Protein AF-A0A933YKQ2-F1 (afdb_monomer)

Sequence (75 aa):
MNKKVTKDDSSIARRLDAIIRLLIETNKDENVLSDATAARLLKSVGLTPTEIARILGKKSATSVAPYLYGKRNNK

Structure (mmCIF, N/CA/C/O backbone):
data_AF-A0A933YKQ2-F1
#
_entry.id   AF-A0A933YKQ2-F1
#
loop_
_atom_site.group_PDB
_atom_site.id
_atom_site.type_symbol
_atom_site.label_atom_id
_atom_site.label_alt_id
_atom_site.label_comp_id
_atom_site.label_asym_id
_atom_site.label_entity_id
_atom_site.label_seq_id
_atom_site.pdbx_PDB_ins_code
_atom_site.Cartn_x
_atom_site.Cartn_y
_atom_site.Cartn_z
_atom_site.occupancy
_atom_site.B_iso_or_equiv
_atom_site.auth_seq_id
_atom_site.auth_comp_id
_atom_site.auth_asym_id
_atom_site.auth_atom_id
_atom_site.pdbx_PDB_model_num
ATOM 1 N N . MET A 1 1 ? -5.080 -24.469 -25.467 1.00 41.06 1 MET A N 1
ATOM 2 C CA . MET A 1 1 ? -4.113 -23.370 -25.691 1.00 41.06 1 MET A CA 1
ATOM 3 C C . MET A 1 1 ? -3.892 -22.674 -24.351 1.00 41.06 1 MET A C 1
ATOM 5 O O . MET A 1 1 ? -4.724 -21.873 -23.948 1.00 41.06 1 MET A O 1
ATOM 9 N N . ASN A 1 2 ? -2.856 -23.055 -23.595 1.00 49.25 2 ASN A N 1
ATOM 10 C CA . ASN A 1 2 ? -2.599 -22.464 -22.277 1.00 49.25 2 ASN A CA 1
ATOM 11 C C . ASN A 1 2 ? -2.001 -21.071 -22.478 1.00 49.25 2 ASN A C 1
ATOM 13 O O . ASN A 1 2 ? -0.850 -20.950 -22.897 1.00 49.25 2 ASN A O 1
ATOM 17 N N . LYS A 1 3 ? -2.785 -20.018 -22.219 1.00 56.84 3 LYS A N 1
ATOM 18 C CA . LYS A 1 3 ? -2.261 -18.650 -22.161 1.00 56.84 3 LYS A CA 1
ATOM 19 C C . LYS A 1 3 ? -1.220 -18.606 -21.041 1.00 56.84 3 LYS A C 1
ATOM 21 O O . LYS A 1 3 ? -1.570 -18.726 -19.870 1.00 56.84 3 LYS A O 1
ATOM 26 N N . LYS A 1 4 ? 0.061 -18.464 -21.400 1.00 57.22 4 LYS A N 1
ATOM 27 C CA . LYS A 1 4 ? 1.101 -18.040 -20.457 1.00 57.22 4 LYS A CA 1
ATOM 28 C C . LYS A 1 4 ? 0.665 -16.676 -19.933 1.00 57.22 4 LYS A C 1
ATOM 30 O O . LYS A 1 4 ? 0.747 -15.702 -20.673 1.00 57.22 4 LYS A O 1
ATOM 35 N N . VAL A 1 5 ? 0.163 -16.629 -18.701 1.00 56.38 5 VAL A N 1
ATOM 36 C CA . VAL A 1 5 ? -0.061 -15.372 -17.982 1.00 56.38 5 VAL A CA 1
ATOM 37 C C . VAL A 1 5 ? 1.282 -14.657 -17.966 1.00 56.38 5 VAL A C 1
ATOM 39 O O . VAL A 1 5 ? 2.266 -15.175 -17.430 1.00 56.38 5 VAL A O 1
ATOM 42 N N . THR A 1 6 ? 1.357 -13.533 -18.666 1.00 55.16 6 THR A N 1
ATOM 43 C CA . THR A 1 6 ? 2.600 -12.780 -18.765 1.00 55.16 6 THR A CA 1
ATOM 44 C C . THR A 1 6 ? 2.856 -12.072 -17.435 1.00 55.16 6 THR A C 1
ATOM 46 O O . THR A 1 6 ? 1.942 -11.828 -16.644 1.00 55.16 6 THR A O 1
ATOM 49 N N . LYS A 1 7 ? 4.120 -11.740 -17.151 1.00 56.91 7 LYS A N 1
ATOM 50 C CA . LYS A 1 7 ? 4.500 -10.996 -15.937 1.00 56.91 7 LYS A CA 1
ATOM 51 C C . LYS A 1 7 ? 3.713 -9.675 -15.817 1.00 56.91 7 LYS A C 1
ATOM 53 O O . LYS A 1 7 ? 3.420 -9.238 -14.705 1.00 56.91 7 LYS A O 1
ATOM 58 N N . ASP A 1 8 ? 3.304 -9.103 -16.946 1.00 56.31 8 ASP A N 1
ATOM 59 C CA . ASP A 1 8 ? 2.531 -7.863 -17.034 1.00 56.31 8 ASP A CA 1
ATOM 60 C C . ASP A 1 8 ? 1.057 -8.034 -16.635 1.00 56.31 8 ASP A C 1
ATOM 62 O O . ASP A 1 8 ? 0.532 -7.208 -15.884 1.00 56.31 8 ASP A O 1
ATOM 66 N N . ASP A 1 9 ? 0.418 -9.148 -17.003 1.00 57.22 9 ASP A N 1
ATOM 67 C CA . ASP A 1 9 ? -0.952 -9.468 -16.568 1.00 57.22 9 ASP A CA 1
ATOM 68 C C . ASP A 1 9 ? -1.037 -9.616 -15.038 1.00 57.22 9 ASP A C 1
ATOM 70 O O . ASP A 1 9 ? -2.012 -9.215 -14.399 1.00 57.22 9 ASP A O 1
ATOM 74 N N . SER A 1 10 ? 0.029 -10.131 -14.418 1.00 63.88 10 SER A N 1
ATOM 75 C CA . SER A 1 10 ? 0.119 -10.219 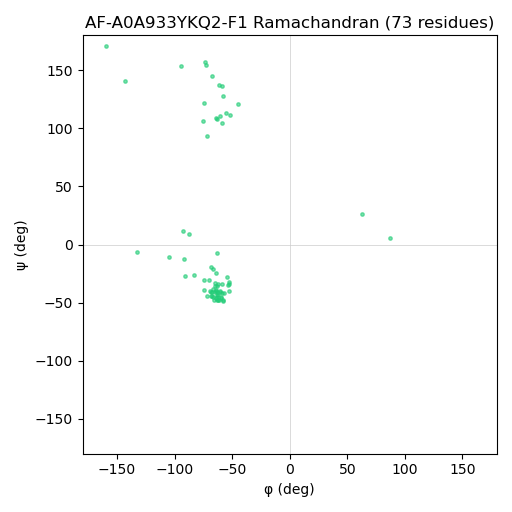-12.956 1.00 63.88 10 SER A CA 1
ATOM 76 C C . SER A 1 10 ? 0.274 -8.846 -12.285 1.00 63.88 10 SER A C 1
ATOM 78 O O . SER A 1 10 ? -0.212 -8.636 -11.175 1.00 63.88 10 SER A O 1
ATOM 80 N N . SER A 1 11 ? 0.905 -7.885 -12.970 1.00 74.19 11 SER A N 1
ATOM 81 C CA . SER A 1 11 ? 1.139 -6.526 -12.468 1.00 74.19 11 SER A CA 1
ATOM 82 C C . SER A 1 11 ? -0.152 -5.707 -12.428 1.00 74.19 11 SER A C 1
ATOM 84 O O . SER A 1 11 ? -0.427 -5.050 -11.419 1.00 74.19 11 SER A O 1
ATOM 86 N N . ILE A 1 12 ? -0.975 -5.772 -13.484 1.00 80.50 12 ILE A N 1
ATOM 87 C CA . ILE A 1 12 ? -2.247 -5.036 -13.528 1.00 80.50 12 ILE A CA 1
ATOM 88 C C . ILE A 1 12 ? -3.236 -5.582 -12.495 1.00 80.50 12 ILE A C 1
ATOM 90 O O . ILE A 1 12 ? -3.803 -4.805 -11.730 1.00 80.50 12 ILE A O 1
ATOM 94 N N . ALA A 1 13 ? -3.363 -6.910 -12.391 1.00 77.94 13 ALA A N 1
ATOM 95 C CA . ALA A 1 13 ? -4.229 -7.553 -11.407 1.00 77.94 13 ALA A CA 1
ATOM 96 C C . ALA A 1 13 ? -3.841 -7.157 -9.974 1.00 77.94 13 ALA A C 1
ATOM 98 O O . ALA A 1 13 ? -4.699 -6.821 -9.162 1.00 77.94 13 ALA A O 1
ATOM 99 N N . ARG A 1 14 ? -2.536 -7.097 -9.684 1.00 79.00 14 ARG A N 1
ATOM 100 C CA . ARG A 1 14 ? -2.016 -6.703 -8.370 1.00 79.00 14 ARG A CA 1
ATOM 101 C C . ARG A 1 14 ? -2.291 -5.240 -8.025 1.00 79.00 14 ARG A C 1
ATOM 103 O O . ARG A 1 14 ? -2.582 -4.920 -6.875 1.00 79.00 14 ARG A O 1
ATOM 110 N N . ARG A 1 15 ? -2.204 -4.341 -9.010 1.00 78.31 15 ARG A N 1
ATOM 111 C CA . ARG A 1 15 ? -2.546 -2.920 -8.830 1.00 78.31 15 ARG A CA 1
ATOM 112 C C . ARG A 1 15 ? -4.049 -2.725 -8.635 1.00 78.31 15 ARG A C 1
ATOM 114 O O . ARG A 1 15 ? -4.436 -1.935 -7.780 1.00 78.31 15 ARG A O 1
ATOM 121 N N . LEU A 1 16 ? -4.873 -3.462 -9.380 1.00 80.62 16 LEU A N 1
ATOM 122 C CA . LEU A 1 16 ? -6.328 -3.443 -9.229 1.00 80.62 16 LEU A CA 1
ATOM 123 C C . LEU A 1 16 ? -6.758 -3.959 -7.850 1.00 80.62 16 LEU A C 1
ATOM 125 O O . LEU A 1 16 ? -7.561 -3.300 -7.199 1.00 80.62 16 LEU A O 1
ATOM 129 N N . ASP A 1 17 ? -6.166 -5.052 -7.355 1.00 79.38 17 ASP A N 1
ATOM 130 C CA . ASP A 1 17 ? -6.438 -5.554 -5.998 1.00 79.38 17 ASP A CA 1
ATOM 131 C C . ASP A 1 17 ? -6.066 -4.517 -4.920 1.00 79.38 17 ASP A C 1
ATOM 133 O O . ASP A 1 17 ? -6.831 -4.279 -3.986 1.00 79.38 17 ASP A O 1
ATOM 137 N N . ALA A 1 18 ? -4.934 -3.820 -5.085 1.00 80.38 18 ALA A N 1
ATOM 138 C CA . ALA A 1 18 ? -4.551 -2.703 -4.215 1.00 80.38 18 ALA A CA 1
ATOM 139 C C . ALA A 1 18 ? -5.607 -1.585 -4.191 1.00 80.38 18 ALA A C 1
ATOM 141 O O . ALA A 1 18 ? -5.979 -1.122 -3.114 1.00 80.38 18 ALA A O 1
ATOM 142 N N . ILE A 1 19 ? -6.087 -1.157 -5.362 1.00 83.19 19 ILE A N 1
ATOM 143 C CA . ILE A 1 19 ? -7.094 -0.092 -5.482 1.00 83.19 19 ILE A CA 1
ATOM 144 C C . ILE A 1 19 ? -8.411 -0.523 -4.831 1.00 83.19 19 ILE A C 1
ATOM 146 O O . ILE A 1 19 ? -8.976 0.239 -4.052 1.00 83.19 19 ILE A O 1
ATOM 150 N N . ILE A 1 20 ? -8.872 -1.748 -5.093 1.00 78.44 20 ILE A N 1
ATOM 151 C CA . ILE A 1 20 ? -10.114 -2.282 -4.518 1.00 78.44 20 ILE A CA 1
ATOM 152 C C . ILE A 1 20 ? -10.033 -2.299 -2.988 1.00 78.44 20 ILE A C 1
ATOM 154 O O . ILE A 1 20 ? -10.956 -1.836 -2.321 1.00 78.44 20 ILE A O 1
ATOM 158 N N . ARG A 1 21 ? -8.914 -2.760 -2.413 1.00 76.69 21 ARG A N 1
ATOM 159 C CA . ARG A 1 21 ? -8.721 -2.769 -0.953 1.00 76.69 21 ARG A CA 1
ATOM 160 C C . ARG A 1 21 ? -8.704 -1.368 -0.351 1.00 76.69 21 ARG A C 1
ATOM 162 O O . ARG A 1 21 ? -9.281 -1.178 0.714 1.00 76.69 21 ARG A O 1
ATOM 169 N N . LEU A 1 22 ? -8.069 -0.404 -1.019 1.00 79.12 22 LEU A N 1
ATOM 170 C CA . LEU A 1 22 ? -8.079 0.992 -0.578 1.00 79.12 22 LEU A CA 1
ATOM 171 C C . LEU A 1 22 ? -9.499 1.567 -0.595 1.00 79.12 22 LEU A C 1
ATOM 173 O O . LEU A 1 22 ? -9.919 2.137 0.405 1.00 79.12 22 LEU A O 1
ATOM 177 N N . LEU A 1 23 ? -10.245 1.362 -1.686 1.00 78.12 23 LEU A N 1
ATOM 178 C CA . LEU A 1 23 ? -11.619 1.850 -1.828 1.00 78.12 23 LEU A CA 1
ATOM 179 C C . LEU A 1 23 ? -12.562 1.235 -0.790 1.00 78.12 23 LEU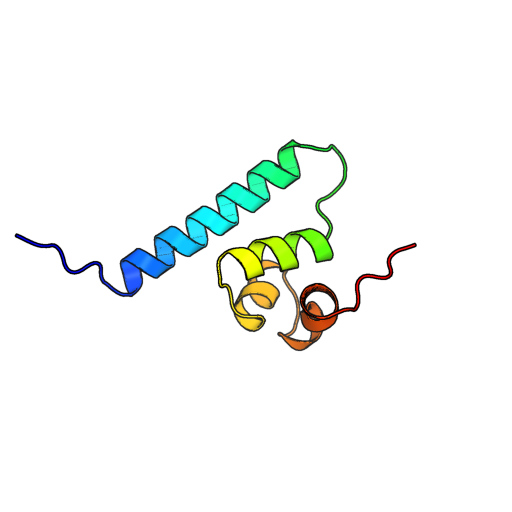 A C 1
ATOM 181 O O . LEU A 1 23 ? -13.369 1.951 -0.201 1.00 78.12 23 LEU A O 1
ATOM 185 N N . ILE A 1 24 ? -12.456 -0.074 -0.540 1.00 74.00 24 ILE A N 1
ATOM 186 C CA . ILE A 1 24 ? -13.236 -0.757 0.499 1.00 74.00 24 ILE A CA 1
ATOM 187 C C . ILE A 1 24 ? -12.947 -0.140 1.869 1.00 74.00 24 ILE A C 1
ATOM 189 O O . ILE A 1 24 ? -13.879 0.127 2.619 1.00 74.00 24 ILE A O 1
ATOM 193 N N . GLU A 1 25 ? -11.677 0.097 2.197 1.00 72.06 25 GLU A N 1
ATOM 194 C CA . GLU A 1 25 ? -11.296 0.652 3.495 1.00 72.06 25 GLU A CA 1
ATOM 195 C C . GLU A 1 25 ? -11.778 2.101 3.663 1.00 72.06 25 GLU A C 1
ATOM 197 O O . GLU A 1 25 ? -12.318 2.439 4.708 1.00 72.06 25 GLU A O 1
ATOM 202 N N . THR A 1 26 ? -11.690 2.933 2.618 1.00 73.69 26 THR A N 1
ATOM 203 C CA . THR A 1 26 ? -12.208 4.316 2.648 1.00 73.69 26 THR A CA 1
ATOM 204 C C . THR A 1 26 ? -13.733 4.413 2.714 1.00 73.69 26 THR A C 1
ATOM 206 O O . THR A 1 26 ? -14.246 5.469 3.053 1.00 73.69 26 THR A O 1
ATOM 209 N N . ASN A 1 27 ? -14.465 3.350 2.357 1.00 71.31 27 ASN A N 1
ATOM 210 C CA . ASN A 1 27 ? -15.933 3.323 2.417 1.00 71.31 27 ASN A CA 1
ATOM 211 C C . ASN A 1 27 ? -16.480 2.776 3.747 1.00 71.31 27 ASN A C 1
ATOM 213 O O . ASN A 1 27 ? -17.681 2.863 3.983 1.00 71.31 27 ASN A O 1
ATOM 217 N N . LYS A 1 28 ? -15.639 2.166 4.592 1.00 69.62 28 LYS A N 1
ATOM 218 C CA . LYS A 1 28 ? -16.077 1.523 5.844 1.00 69.62 28 LYS A CA 1
ATOM 219 C C . LYS A 1 28 ? -16.235 2.483 7.016 1.00 69.62 28 LYS A C 1
ATOM 221 O O . LYS A 1 28 ? -17.015 2.185 7.912 1.00 69.62 28 LYS A O 1
ATOM 226 N N . ASP A 1 29 ? -15.517 3.598 7.010 1.00 60.34 29 ASP A N 1
ATOM 227 C CA . ASP A 1 29 ? -15.530 4.587 8.081 1.00 60.34 29 ASP A CA 1
ATOM 228 C C . ASP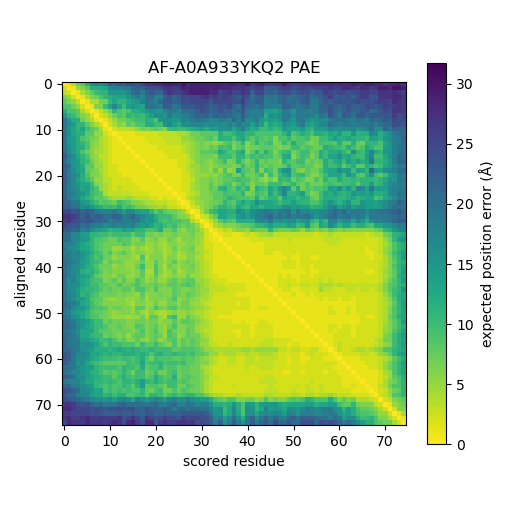 A 1 29 ? -15.428 5.995 7.479 1.00 60.34 29 ASP A C 1
ATOM 230 O O . ASP A 1 29 ? -14.629 6.227 6.575 1.00 60.34 29 ASP A O 1
ATOM 234 N N . GLU A 1 30 ? -16.159 6.968 8.035 1.00 62.53 30 GLU A N 1
ATOM 235 C CA . GLU A 1 30 ? -15.917 8.402 7.772 1.00 62.53 30 GLU A CA 1
ATOM 236 C C . GLU A 1 30 ? -14.525 8.858 8.266 1.00 62.53 30 GLU A C 1
ATOM 238 O O . GLU A 1 30 ? -14.087 9.979 8.000 1.00 62.53 30 GLU A O 1
ATOM 243 N N . ASN A 1 31 ? -13.796 7.988 8.975 1.00 59.91 31 ASN A N 1
ATOM 244 C CA . ASN A 1 31 ? -12.415 8.225 9.361 1.00 59.91 31 ASN A CA 1
ATOM 245 C C . ASN A 1 31 ? -11.470 8.066 8.168 1.00 59.91 31 ASN A C 1
ATOM 247 O O . ASN A 1 31 ? -11.334 7.003 7.566 1.00 59.91 31 ASN A O 1
ATOM 251 N N . VAL A 1 32 ? -10.747 9.150 7.894 1.00 68.12 32 VAL A N 1
ATOM 252 C CA . VAL A 1 32 ? -9.668 9.237 6.910 1.00 68.12 32 VAL A CA 1
ATOM 253 C C . VAL A 1 32 ? -8.737 8.025 7.023 1.00 68.12 32 VAL A C 1
ATOM 255 O O . VAL A 1 32 ? -8.122 7.788 8.066 1.00 68.12 32 VAL A O 1
ATOM 258 N N . LEU A 1 33 ? -8.606 7.270 5.927 1.00 77.81 33 LEU A N 1
ATOM 259 C CA . LEU A 1 33 ? -7.666 6.159 5.806 1.00 77.81 33 LEU A CA 1
ATOM 260 C C . LEU A 1 33 ? -6.256 6.616 6.206 1.00 77.81 33 LEU A C 1
ATOM 262 O O . LEU A 1 33 ? -5.623 7.399 5.498 1.00 77.81 33 LEU A O 1
ATOM 266 N N . SER A 1 34 ? -5.744 6.110 7.331 1.00 85.50 34 SER A N 1
ATOM 267 C CA . SER A 1 34 ? -4.402 6.484 7.782 1.00 85.50 34 SER A CA 1
ATOM 268 C C . SER A 1 34 ? -3.322 5.949 6.836 1.00 85.50 34 SER A C 1
ATOM 270 O O . SER A 1 34 ? -3.408 4.815 6.350 1.00 85.50 34 SER A O 1
ATOM 272 N N . ASP A 1 35 ? -2.240 6.713 6.662 1.00 85.88 35 ASP A N 1
ATOM 273 C CA . ASP A 1 35 ? -1.055 6.291 5.899 1.00 85.88 35 ASP A CA 1
ATOM 274 C C . ASP A 1 35 ? -0.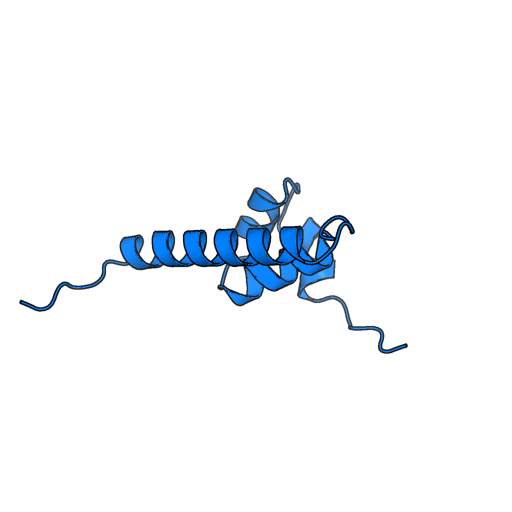509 4.932 6.370 1.00 85.88 35 ASP A C 1
ATOM 276 O O . ASP A 1 35 ? -0.007 4.137 5.572 1.00 85.88 35 ASP A O 1
ATOM 280 N N . ALA A 1 36 ? -0.638 4.633 7.668 1.00 88.69 36 ALA A N 1
ATOM 281 C CA . ALA A 1 36 ? -0.201 3.369 8.243 1.00 88.69 36 ALA A CA 1
ATOM 282 C C . ALA A 1 36 ? -1.057 2.184 7.772 1.00 88.69 36 ALA A C 1
ATOM 284 O O . ALA A 1 36 ? -0.519 1.130 7.417 1.00 88.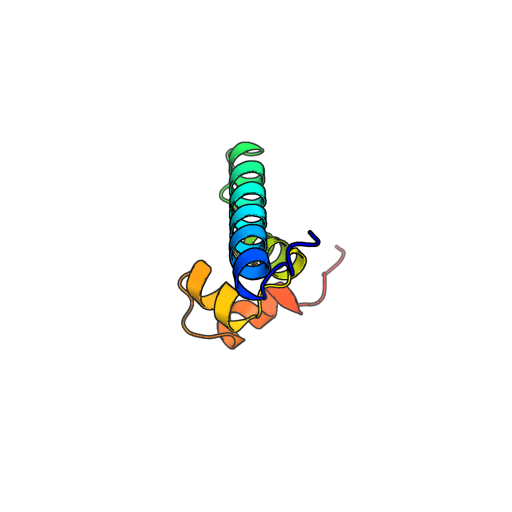69 36 ALA A O 1
ATOM 285 N N . THR A 1 37 ? -2.381 2.354 7.754 1.00 86.50 37 THR A N 1
ATOM 286 C CA . THR A 1 37 ? -3.324 1.348 7.251 1.00 86.50 37 THR A CA 1
ATOM 287 C C . THR A 1 37 ? -3.136 1.150 5.749 1.00 86.50 37 THR A C 1
ATOM 289 O O . THR A 1 37 ? -2.949 0.016 5.302 1.00 86.50 37 THR A O 1
ATOM 292 N N . ALA A 1 38 ? -3.065 2.244 4.984 1.00 86.50 38 ALA A N 1
ATOM 293 C CA . ALA A 1 38 ? -2.846 2.210 3.541 1.00 86.50 38 ALA A CA 1
ATOM 294 C C . ALA A 1 38 ? -1.540 1.484 3.176 1.00 86.50 38 ALA A C 1
ATOM 296 O O . ALA A 1 38 ? -1.540 0.562 2.360 1.00 86.50 38 ALA A O 1
ATOM 297 N N . ALA A 1 39 ? -0.424 1.820 3.833 1.00 90.12 39 ALA A N 1
ATOM 298 C CA . ALA A 1 39 ? 0.868 1.187 3.572 1.00 90.12 39 ALA A CA 1
ATOM 299 C C . ALA A 1 39 ? 0.849 -0.330 3.843 1.00 90.12 39 ALA A C 1
ATOM 301 O O . ALA A 1 39 ? 1.418 -1.107 3.072 1.00 90.12 39 ALA A O 1
ATOM 302 N N . ARG A 1 40 ? 0.173 -0.778 4.911 1.00 87.88 40 ARG A N 1
ATOM 303 C CA . ARG A 1 40 ? 0.044 -2.208 5.245 1.00 87.88 40 ARG A CA 1
ATOM 304 C C . ARG A 1 40 ? -0.824 -2.962 4.240 1.00 87.88 40 ARG A C 1
ATOM 306 O O . ARG A 1 40 ? -0.445 -4.063 3.841 1.00 87.88 40 ARG A O 1
ATOM 313 N N . LEU A 1 41 ? -1.933 -2.369 3.797 1.00 86.38 41 LEU A N 1
ATOM 314 C CA . LEU A 1 41 ? -2.790 -2.948 2.759 1.00 86.38 41 LEU A CA 1
ATOM 315 C C . LEU A 1 41 ? -2.025 -3.111 1.444 1.00 86.38 41 LEU A C 1
ATOM 317 O O . LEU A 1 41 ? -2.009 -4.202 0.874 1.00 86.38 41 LEU A O 1
ATOM 321 N N . LEU A 1 42 ? -1.306 -2.076 1.013 1.00 87.06 42 LEU A N 1
ATOM 322 C CA . LEU A 1 42 ? -0.505 -2.126 -0.209 1.00 87.0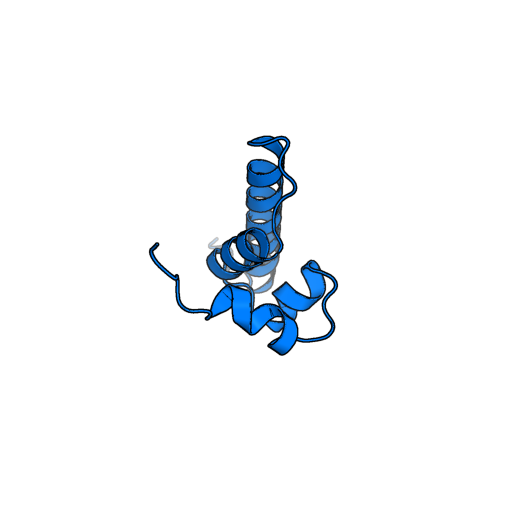6 42 LEU A CA 1
ATOM 323 C C . LEU A 1 42 ? 0.622 -3.172 -0.115 1.00 87.06 42 LEU A C 1
ATOM 325 O O . LEU A 1 42 ? 0.840 -3.941 -1.051 1.00 87.06 42 LEU A O 1
ATOM 329 N N . LYS A 1 43 ? 1.296 -3.286 1.036 1.00 89.00 43 LYS A N 1
ATOM 330 C CA . LYS A 1 43 ? 2.290 -4.350 1.264 1.00 89.00 43 LYS A CA 1
ATOM 331 C C . LYS A 1 43 ? 1.668 -5.748 1.219 1.00 89.00 43 LYS A C 1
ATOM 333 O O . LYS A 1 43 ? 2.304 -6.666 0.709 1.00 89.00 43 LYS A O 1
ATOM 338 N N . SER A 1 44 ? 0.435 -5.918 1.707 1.00 84.00 44 SER A N 1
ATOM 339 C CA . SER A 1 44 ? -0.261 -7.217 1.697 1.00 84.00 44 SER A CA 1
ATOM 340 C C . SER A 1 44 ? -0.542 -7.749 0.289 1.00 84.00 44 SER A C 1
ATOM 342 O O . SER A 1 44 ? -0.604 -8.960 0.104 1.00 84.00 44 SER A O 1
ATOM 344 N N . VAL A 1 45 ? -0.628 -6.864 -0.710 1.00 83.06 45 VAL A N 1
ATOM 345 C CA . VAL A 1 45 ? -0.751 -7.248 -2.125 1.00 83.06 45 VAL A CA 1
ATOM 346 C C . VAL A 1 45 ? 0.607 -7.346 -2.829 1.00 83.06 45 VAL A C 1
ATOM 348 O O . VAL A 1 45 ? 0.685 -7.443 -4.047 1.00 83.06 45 VAL A O 1
ATOM 351 N N . GLY A 1 46 ? 1.708 -7.318 -2.076 1.00 84.12 46 GLY A N 1
ATOM 352 C CA . GLY A 1 46 ? 3.063 -7.547 -2.574 1.00 84.12 46 GLY A CA 1
ATOM 353 C C . GLY A 1 46 ? 3.788 -6.313 -3.112 1.00 84.12 46 GLY A C 1
ATOM 354 O O . GLY A 1 46 ? 4.889 -6.466 -3.648 1.00 84.12 46 GLY A O 1
ATOM 355 N N . LEU A 1 47 ? 3.215 -5.107 -2.994 1.00 86.31 47 LEU A N 1
ATOM 356 C CA . LEU A 1 47 ? 3.888 -3.869 -3.406 1.00 86.31 47 LEU A CA 1
ATOM 357 C C . LEU A 1 47 ? 5.177 -3.648 -2.613 1.00 86.31 47 LEU A C 1
ATOM 359 O O . LEU A 1 47 ? 5.242 -3.841 -1.397 1.00 86.31 47 LEU A O 1
ATOM 363 N N . THR A 1 48 ? 6.218 -3.231 -3.326 1.00 91.50 48 THR A N 1
ATOM 364 C CA . THR A 1 48 ? 7.505 -2.883 -2.729 1.00 91.50 48 THR A CA 1
ATOM 365 C C . THR A 1 48 ? 7.401 -1.552 -1.978 1.00 91.50 48 THR A C 1
ATOM 367 O O . THR A 1 48 ? 6.595 -0.695 -2.349 1.00 91.50 48 THR A O 1
ATOM 370 N N . PRO A 1 49 ? 8.248 -1.301 -0.963 1.00 93.25 49 PRO A N 1
ATOM 371 C CA . PRO A 1 49 ? 8.262 -0.021 -0.252 1.00 93.25 49 PRO A CA 1
ATOM 372 C C . PRO A 1 49 ? 8.395 1.207 -1.168 1.00 93.25 49 PRO A C 1
ATOM 374 O O . PRO A 1 49 ? 7.794 2.243 -0.897 1.00 93.25 49 PRO A O 1
ATOM 377 N N . THR A 1 50 ? 9.135 1.091 -2.274 1.00 94.12 50 THR A N 1
ATOM 378 C CA . THR A 1 50 ? 9.277 2.157 -3.278 1.00 94.12 50 THR A CA 1
ATOM 379 C C . THR A 1 50 ? 7.969 2.428 -4.022 1.00 94.12 50 THR A C 1
ATOM 381 O O . THR A 1 50 ? 7.599 3.584 -4.214 1.00 94.12 50 THR A O 1
ATOM 384 N N . GLU A 1 51 ? 7.251 1.379 -4.432 1.00 88.94 51 GLU A N 1
ATOM 385 C CA . GLU A 1 51 ? 5.941 1.523 -5.079 1.00 88.94 51 GLU A CA 1
ATOM 386 C C . GLU A 1 51 ? 4.909 2.114 -4.115 1.00 88.94 51 GLU A C 1
ATOM 388 O O . GLU A 1 51 ? 4.157 3.007 -4.494 1.00 88.94 51 GLU A O 1
ATOM 393 N N . ILE A 1 52 ? 4.924 1.674 -2.855 1.00 90.25 52 ILE A N 1
ATOM 394 C CA . ILE A 1 52 ? 4.049 2.193 -1.797 1.00 90.25 52 ILE A CA 1
ATOM 395 C C . ILE A 1 52 ? 4.318 3.681 -1.555 1.00 90.25 52 ILE A C 1
ATOM 397 O O . ILE A 1 52 ? 3.379 4.469 -1.532 1.00 90.25 52 ILE A O 1
ATOM 401 N N . ALA A 1 53 ? 5.585 4.090 -1.426 1.00 91.00 53 ALA A N 1
ATOM 402 C CA . ALA A 1 53 ? 5.944 5.497 -1.256 1.00 91.00 53 ALA A CA 1
ATOM 403 C C . ALA A 1 53 ? 5.427 6.363 -2.412 1.00 91.00 53 ALA A C 1
ATOM 405 O O . ALA A 1 53 ? 4.876 7.431 -2.168 1.00 91.00 53 ALA A O 1
ATOM 406 N N . ARG A 1 54 ? 5.531 5.874 -3.654 1.00 89.06 54 ARG A N 1
ATOM 407 C CA . ARG A 1 54 ? 4.998 6.570 -4.831 1.00 89.06 54 ARG A CA 1
ATOM 408 C C . ARG A 1 54 ? 3.475 6.723 -4.770 1.00 89.06 54 ARG A C 1
ATOM 410 O O . ARG A 1 54 ? 2.981 7.809 -5.042 1.00 89.06 54 ARG A O 1
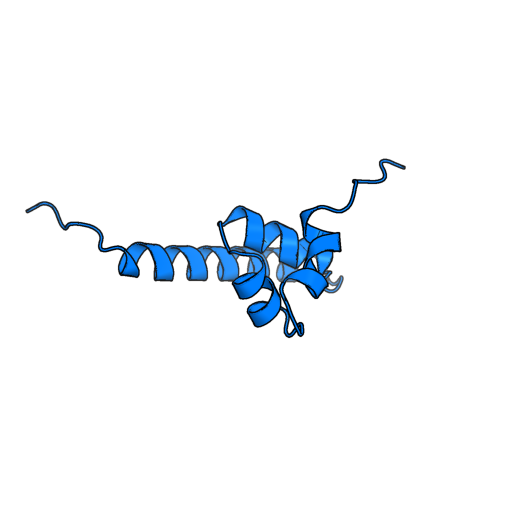ATOM 417 N N . ILE A 1 55 ? 2.748 5.663 -4.405 1.00 85.44 55 ILE A N 1
ATOM 418 C CA . ILE A 1 55 ? 1.277 5.684 -4.288 1.00 85.44 55 ILE A CA 1
ATOM 419 C C . ILE A 1 55 ? 0.824 6.650 -3.182 1.00 85.44 55 ILE A C 1
ATOM 421 O O . ILE A 1 55 ? -0.146 7.373 -3.366 1.00 85.44 55 ILE A O 1
ATOM 425 N N . LEU A 1 56 ? 1.549 6.701 -2.060 1.00 86.62 56 LEU A N 1
ATOM 426 C CA . LEU A 1 56 ? 1.236 7.563 -0.912 1.00 86.62 56 LEU A CA 1
ATOM 427 C C . LEU A 1 56 ? 1.842 8.979 -1.005 1.00 86.62 56 LEU A C 1
ATOM 429 O O . LEU A 1 56 ? 1.849 9.707 -0.013 1.00 86.62 56 LEU A O 1
ATOM 433 N N . GLY A 1 57 ? 2.421 9.364 -2.148 1.00 88.25 57 GLY A N 1
ATOM 434 C CA . GLY A 1 57 ? 3.025 10.691 -2.335 1.00 88.25 57 GLY A CA 1
ATOM 435 C C . GLY A 1 57 ? 4.226 10.987 -1.421 1.00 88.25 57 GLY A C 1
ATOM 436 O O . GLY A 1 57 ? 4.492 12.143 -1.098 1.00 88.25 57 GLY A O 1
ATOM 437 N N . LYS A 1 58 ? 4.955 9.962 -0.964 1.00 90.56 58 LYS A N 1
ATOM 438 C CA . LYS A 1 58 ? 6.128 10.096 -0.085 1.00 90.56 58 LYS A CA 1
ATOM 439 C C .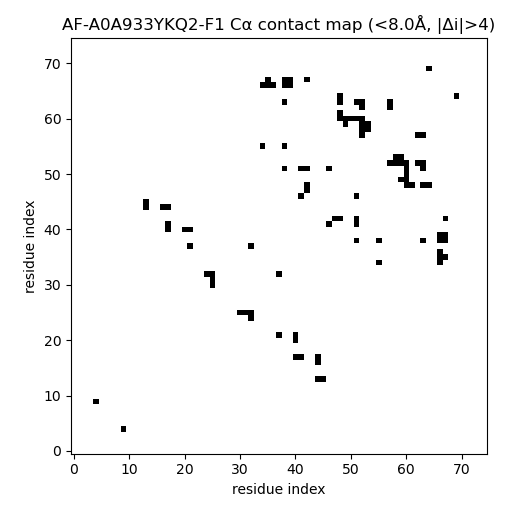 LYS A 1 58 ? 7.435 10.133 -0.882 1.00 90.56 58 LYS A C 1
ATOM 441 O O . LYS A 1 58 ? 7.555 9.546 -1.954 1.00 90.56 58 LYS A O 1
ATOM 446 N N . LYS A 1 59 ? 8.455 10.776 -0.302 1.00 89.94 59 LYS A N 1
ATOM 447 C CA . LYS A 1 59 ? 9.757 11.025 -0.949 1.00 89.94 59 LYS A CA 1
ATOM 448 C C . LYS A 1 59 ? 10.552 9.748 -1.251 1.00 89.94 59 LYS A C 1
ATOM 450 O O . LYS A 1 59 ? 11.262 9.703 -2.251 1.00 89.94 59 LYS A O 1
ATOM 455 N N . SER A 1 60 ? 10.483 8.730 -0.390 1.00 94.00 60 SER A N 1
ATOM 456 C CA . SER A 1 60 ? 11.238 7.485 -0.580 1.00 94.00 60 SER A CA 1
ATOM 457 C C . SER A 1 60 ? 10.659 6.300 0.198 1.00 94.00 60 SER A C 1
ATOM 459 O O . SER A 1 60 ? 9.805 6.459 1.071 1.00 94.00 60 SER A O 1
ATOM 461 N N . ALA A 1 61 ? 11.182 5.100 -0.082 1.00 92.62 61 ALA A N 1
ATOM 462 C CA . ALA A 1 61 ? 10.888 3.876 0.665 1.00 92.62 61 ALA A CA 1
ATOM 463 C C . ALA A 1 61 ? 11.126 4.024 2.183 1.00 92.62 61 ALA A C 1
ATOM 465 O O . ALA A 1 61 ? 10.380 3.469 2.990 1.00 92.62 61 ALA A O 1
ATOM 466 N N . THR A 1 62 ? 12.130 4.806 2.586 1.00 94.56 62 THR A N 1
ATOM 467 C CA . THR A 1 62 ? 12.441 5.065 3.999 1.00 94.56 62 THR A CA 1
ATOM 468 C C . THR A 1 62 ? 11.314 5.824 4.696 1.00 94.56 62 THR A C 1
ATOM 470 O O . THR A 1 62 ? 11.032 5.563 5.861 1.00 94.56 62 THR A O 1
ATOM 473 N N . SER A 1 63 ? 10.612 6.708 3.979 1.00 91.12 63 SER A N 1
ATOM 474 C CA . SER A 1 63 ? 9.485 7.478 4.519 1.00 91.12 63 SER A CA 1
ATOM 475 C C . SER A 1 63 ? 8.271 6.616 4.876 1.00 91.12 63 SER A C 1
ATOM 477 O O . SER A 1 63 ? 7.444 7.049 5.670 1.00 91.12 63 SER A O 1
ATOM 479 N N . VAL A 1 64 ? 8.152 5.410 4.307 1.00 92.31 64 VAL A N 1
ATOM 480 C CA . VAL A 1 64 ? 7.057 4.472 4.613 1.00 92.31 64 VAL A CA 1
ATOM 481 C C . VAL A 1 64 ? 7.495 3.303 5.496 1.00 92.31 64 VAL A C 1
ATOM 483 O O . VAL A 1 64 ? 6.650 2.582 6.022 1.00 92.31 64 VAL A O 1
ATOM 486 N N . ALA A 1 65 ? 8.801 3.120 5.714 1.00 91.94 65 ALA A N 1
ATOM 487 C CA . ALA A 1 65 ? 9.345 2.037 6.531 1.00 91.94 65 ALA A CA 1
ATOM 488 C C . ALA A 1 65 ? 8.728 1.941 7.947 1.00 91.94 65 ALA A C 1
ATOM 490 O O . ALA A 1 65 ? 8.411 0.818 8.355 1.00 91.94 65 ALA A O 1
ATOM 491 N N . PRO A 1 66 ? 8.456 3.048 8.675 1.00 92.06 66 PRO A N 1
ATOM 492 C CA . PRO A 1 66 ? 7.813 2.975 9.990 1.00 92.06 66 PRO A CA 1
ATOM 493 C C . PRO A 1 66 ? 6.431 2.308 9.963 1.00 92.06 66 PRO A C 1
ATOM 495 O O . PRO A 1 66 ? 6.075 1.580 10.885 1.00 92.06 66 PRO A O 1
ATOM 498 N N . TYR A 1 67 ? 5.663 2.483 8.887 1.00 89.50 67 TYR A N 1
ATOM 499 C CA . TYR A 1 67 ? 4.337 1.875 8.745 1.00 89.50 67 TYR A CA 1
ATOM 500 C C . TYR A 1 67 ? 4.401 0.371 8.449 1.00 89.50 67 TYR A C 1
ATOM 502 O O . TYR A 1 67 ? 3.508 -0.390 8.838 1.00 89.50 67 TYR A O 1
ATOM 510 N N . LEU A 1 68 ? 5.467 -0.049 7.759 1.00 89.00 68 LEU A N 1
ATOM 511 C CA . LEU A 1 68 ? 5.658 -1.407 7.248 1.00 89.00 68 LEU A CA 1
ATOM 512 C C . LEU A 1 68 ? 6.400 -2.336 8.212 1.00 89.00 68 LEU A C 1
ATOM 514 O O . LEU A 1 68 ? 6.240 -3.556 8.101 1.00 89.00 68 LEU A O 1
ATOM 518 N N . TYR A 1 69 ? 7.241 -1.768 9.079 1.00 87.81 69 TYR A N 1
ATOM 519 C CA . TYR A 1 69 ? 8.153 -2.498 9.966 1.00 87.81 69 TYR A CA 1
ATOM 520 C C . TYR A 1 69 ? 8.119 -2.003 11.417 1.00 87.81 69 TYR A C 1
ATOM 522 O O . TYR A 1 69 ? 8.756 -2.607 12.276 1.00 87.81 69 TYR A O 1
ATOM 530 N N . GLY A 1 70 ? 7.395 -0.918 11.708 1.00 75.94 70 GLY A N 1
ATOM 531 C CA . GLY A 1 70 ? 7.233 -0.428 13.072 1.00 75.94 70 GLY A CA 1
ATOM 532 C C . GLY A 1 70 ? 6.597 -1.489 13.966 1.00 75.94 70 GLY A C 1
ATOM 533 O O . GLY A 1 70 ? 5.636 -2.160 13.577 1.00 75.94 70 GLY A O 1
ATOM 534 N N . LYS A 1 71 ? 7.146 -1.644 15.173 1.00 63.78 71 LYS A N 1
ATOM 535 C CA . LYS A 1 71 ? 6.634 -2.568 16.187 1.00 63.78 71 LYS A CA 1
ATOM 536 C C . LYS A 1 71 ? 5.178 -2.194 16.492 1.00 63.78 71 LYS A C 1
ATOM 538 O O . LYS A 1 71 ? 4.887 -1.031 16.768 1.00 63.78 71 LYS A O 1
ATOM 543 N N . ARG A 1 72 ? 4.251 -3.158 16.426 1.00 58.84 72 ARG A N 1
ATOM 544 C CA . ARG A 1 72 ? 2.909 -2.967 16.997 1.00 58.84 72 ARG A CA 1
ATOM 545 C C . ARG A 1 72 ? 3.102 -2.774 18.498 1.00 58.84 72 ARG A C 1
ATOM 547 O O . ARG A 1 72 ? 3.447 -3.723 19.196 1.00 58.84 72 ARG A O 1
A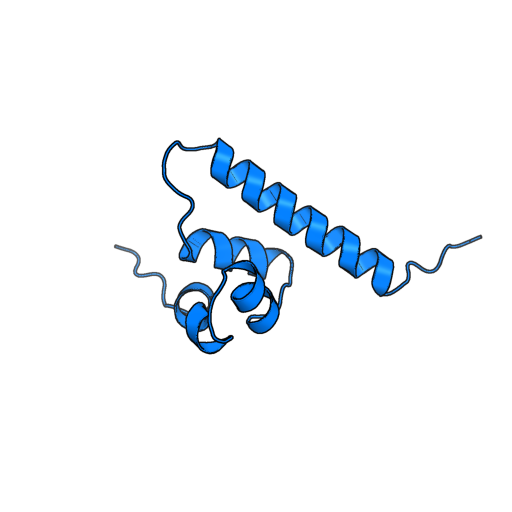TOM 554 N N . ASN A 1 73 ? 2.913 -1.551 18.976 1.00 56.22 73 ASN A N 1
ATOM 555 C CA . ASN A 1 73 ? 2.727 -1.316 20.397 1.00 56.22 73 ASN A CA 1
ATOM 556 C C . ASN A 1 73 ? 1.330 -1.851 20.723 1.00 56.22 73 ASN A C 1
ATOM 558 O O . ASN A 1 73 ? 0.340 -1.165 20.488 1.00 56.22 73 ASN A O 1
ATOM 562 N N . ASN A 1 74 ? 1.256 -3.109 21.159 1.00 50.78 74 ASN A N 1
ATOM 563 C CA . ASN A 1 74 ? 0.068 -3.624 21.827 1.00 50.78 74 ASN A CA 1
ATOM 564 C C . ASN A 1 74 ? -0.060 -2.811 23.118 1.00 50.78 74 ASN A C 1
ATOM 566 O O . ASN A 1 74 ? 0.805 -2.918 23.989 1.00 50.78 74 ASN A O 1
ATOM 570 N N . LYS A 1 75 ? -1.059 -1.936 23.176 1.00 43.84 75 LYS A N 1
ATOM 571 C CA . LYS A 1 75 ? -1.443 -1.214 24.381 1.00 43.84 75 LYS A CA 1
ATOM 572 C C . LYS A 1 75 ? -2.795 -1.741 24.822 1.00 43.84 75 LYS A C 1
ATOM 574 O O . LYS A 1 75 ? -3.606 -2.021 23.911 1.00 43.84 75 LYS A O 1
#

Solvent-accessible surface area (backbone atoms only — not comparable to full-atom values): 4551 Å² total; per-residue (Å²): 135,85,78,77,81,46,78,64,61,58,50,54,54,39,52,49,53,39,51,53,54,50,54,54,56,53,70,73,41,97,60,78,73,46,71,47,58,52,46,40,54,37,42,72,58,66,48,48,54,56,57,45,13,59,76,70,75,42,94,38,36,75,76,43,39,62,50,71,68,51,79,81,79,85,123

Foldseek 3Di:
DDPPCDPVVLVVVLVVQLVVVVVVVVVPDVDDCDLLNSLCSNVVSPDQLQRSCVVVVHPGSVRSCCSHPPDPPPD

Mean predicted aligned error: 9.59 Å

pLDDT: mean 77.6, std 13.89, range [41.06, 94.56]

Radius of gyration: 14.51 Å; Cα contacts (8 Å, |Δi|>4): 54; chains: 1; bounding box: 28×34×50 Å

Secondary structure (DSSP, 8-state):
------HHHHHHHHHHHHHHHHHHHHHH-SS---HHHHHHHHHHTT--HHHHHHHTT-SSHHHHHHHHH------